Protein AF-A0A921GC42-F1 (afdb_monomer_lite)

Secondary structure (DSSP, 8-state):
---GGGTS-HHHHHHHHHHHHHHHHHHTTTT-S--EEEEE-STTT--HHHHHHHHHHHHHHHHH-SS-SEEEEE-S-HHHHHHHHHHHHTTT-------GGGG-

Organism: NCBI:txid29348

Foldseek 3Di:
DPDVPVVDDLQRVLLVVLVVVVVVLVVCLVPDPDQEEEEAAPVPRHDPVSLLVSLLVVLVCCLVCSRHVYYHYHYPDPVSVVSSVVSCVVSVNDDDDDDPVNVD

Sequence (104 aa):
GKNIVNVLSNGQISVFMLAHFFAGINARNDREKMKVYFIDDLTACMDDVNMLAFMDLLKYQMSSKATMEQLFFITCDDRISKLLKYKLSGRGIEFRELLEADFA

InterPro domains:
  IPR027417 P-loop containing nucleoside triphosphate hydrolase [G3DSA:3.40.50.300] (1-89)
  IPR027417 P-loop containing nucleoside triphosphate hydrolase [SSF52540] (5-80)

pLDDT: mean 82.76, std 9.15, range [53.38, 94.5]

Radius of gyration: 15.18 Å; chains: 1; bounding box: 38×34×39 Å

Structure (mmCIF, N/CA/C/O backbone):
data_AF-A0A921GC42-F1
#
_entry.id   AF-A0A921GC42-F1
#
loop_
_atom_site.group_PDB
_atom_site.id
_atom_site.type_symbol
_atom_site.label_atom_id
_atom_site.label_alt_id
_atom_site.label_comp_id
_atom_site.label_asym_id
_atom_site.label_entity_id
_atom_site.label_seq_id
_atom_site.pdbx_PDB_ins_code
_atom_site.Cartn_x
_atom_site.Cartn_y
_atom_site.Cartn_z
_atom_site.occupancy
_atom_site.B_iso_or_equiv
_atom_site.auth_seq_id
_atom_site.auth_comp_id
_atom_site.auth_asym_id
_atom_site.auth_atom_id
_atom_site.pdbx_PDB_model_num
ATOM 1 N N . GLY A 1 1 ? 10.309 19.149 -25.904 1.00 53.38 1 GLY A N 1
ATOM 2 C CA . GLY A 1 1 ? 11.006 18.573 -24.734 1.00 53.38 1 GLY A CA 1
ATOM 3 C C . GLY A 1 1 ? 11.061 17.069 -24.897 1.00 53.38 1 GLY A C 1
ATOM 4 O O . GLY A 1 1 ? 10.104 16.519 -25.426 1.00 53.38 1 GLY A O 1
ATOM 5 N N . LYS A 1 2 ? 12.168 16.408 -24.537 1.00 54.28 2 LYS A N 1
ATOM 6 C CA . LYS A 1 2 ? 12.259 14.938 -24.615 1.00 54.28 2 LYS A CA 1
ATOM 7 C C . LYS A 1 2 ? 11.196 14.322 -23.699 1.00 54.28 2 LYS A C 1
ATOM 9 O O . LYS A 1 2 ? 11.064 14.752 -22.558 1.00 54.28 2 LYS A O 1
ATOM 14 N N . ASN A 1 3 ? 10.423 13.370 -24.219 1.00 67.69 3 ASN A N 1
ATOM 15 C CA . ASN A 1 3 ? 9.390 12.680 -23.455 1.00 67.69 3 ASN A CA 1
ATOM 16 C C . ASN A 1 3 ? 10.060 11.901 -22.310 1.00 67.69 3 ASN A C 1
ATOM 18 O O . ASN A 1 3 ? 10.994 11.146 -22.571 1.00 67.69 3 ASN A O 1
ATOM 22 N N . ILE A 1 4 ? 9.626 12.109 -21.062 1.00 64.44 4 ILE A N 1
ATOM 23 C CA . ILE A 1 4 ? 10.246 11.503 -19.869 1.00 64.44 4 ILE A CA 1
ATOM 24 C C . ILE A 1 4 ? 10.210 9.968 -19.932 1.00 64.44 4 ILE A C 1
ATOM 26 O O . ILE A 1 4 ? 11.126 9.301 -19.455 1.00 64.44 4 ILE A O 1
ATOM 30 N N . VAL A 1 5 ? 9.202 9.431 -20.627 1.00 60.84 5 VAL A N 1
ATOM 31 C CA . VAL A 1 5 ? 9.005 8.001 -20.889 1.00 60.84 5 VAL A CA 1
ATOM 32 C C . VAL A 1 5 ? 10.108 7.433 -21.796 1.00 60.84 5 VAL A C 1
ATOM 34 O O . VAL A 1 5 ? 10.414 6.252 -21.728 1.00 60.84 5 VAL A O 1
ATOM 37 N N . ASN A 1 6 ? 10.770 8.279 -22.594 1.00 61.94 6 ASN A N 1
ATOM 38 C CA . ASN A 1 6 ? 11.884 7.887 -23.466 1.00 61.94 6 ASN A CA 1
ATOM 39 C C . ASN A 1 6 ? 13.264 8.085 -22.811 1.00 61.94 6 ASN A C 1
ATOM 41 O O . ASN A 1 6 ? 14.283 7.888 -23.472 1.00 61.94 6 ASN A O 1
ATOM 45 N N . VAL A 1 7 ? 13.315 8.547 -21.557 1.00 75.06 7 VAL A N 1
ATOM 46 C CA . VAL A 1 7 ? 14.566 8.840 -20.833 1.00 75.06 7 VAL A CA 1
ATOM 47 C C . VAL A 1 7 ? 14.749 7.919 -19.626 1.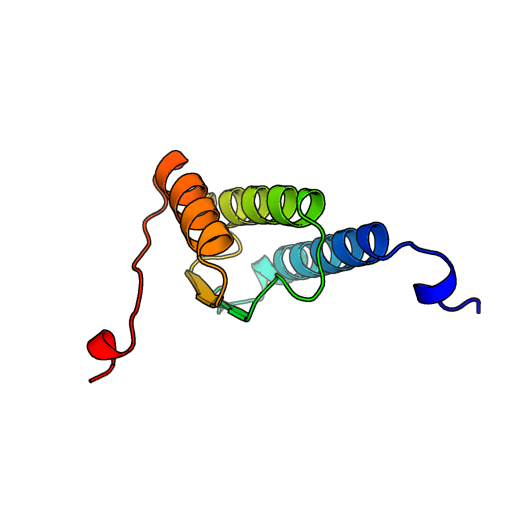00 75.06 7 VAL A C 1
ATOM 49 O O . VAL A 1 7 ? 15.884 7.600 -19.282 1.00 75.06 7 VAL A O 1
ATOM 52 N N . LEU A 1 8 ? 13.655 7.489 -18.994 1.00 76.31 8 LEU A N 1
ATOM 53 C CA . LEU A 1 8 ? 13.665 6.655 -17.793 1.00 76.31 8 LEU A CA 1
ATOM 54 C C . LEU A 1 8 ? 13.242 5.216 -18.107 1.00 76.31 8 LEU A C 1
ATOM 56 O O . LEU A 1 8 ? 12.356 4.991 -18.928 1.00 76.31 8 LEU A O 1
ATOM 60 N N . SER A 1 9 ? 13.846 4.240 -17.426 1.00 77.75 9 SER A N 1
ATOM 61 C CA . SER A 1 9 ? 13.400 2.843 -17.490 1.00 77.75 9 SER A CA 1
ATOM 62 C C . SER A 1 9 ? 12.062 2.647 -16.768 1.00 77.75 9 SER A C 1
ATOM 64 O O . SER A 1 9 ? 11.691 3.444 -15.905 1.00 77.75 9 SER A O 1
ATOM 66 N N . ASN A 1 10 ? 11.366 1.542 -17.050 1.00 71.50 10 ASN A N 1
ATOM 67 C CA . ASN A 1 10 ? 10.100 1.207 -16.384 1.00 71.50 10 ASN A CA 1
ATOM 68 C C . ASN A 1 10 ? 10.221 1.212 -14.849 1.00 71.50 10 ASN A C 1
ATOM 70 O O . ASN A 1 10 ? 9.364 1.769 -14.167 1.00 71.50 10 ASN A O 1
ATOM 74 N N . GLY A 1 11 ? 11.322 0.681 -14.306 1.00 69.06 11 GLY A N 1
ATOM 75 C CA . GLY A 1 11 ? 11.579 0.718 -12.865 1.00 69.06 11 GLY A CA 1
ATOM 76 C C . GLY A 1 11 ? 11.760 2.144 -12.327 1.00 69.06 11 GLY A C 1
ATOM 77 O O . GLY A 1 11 ? 11.199 2.494 -11.293 1.00 69.06 11 GLY A O 1
ATOM 78 N N . GLN A 1 12 ? 12.470 3.011 -13.057 1.00 76.69 12 GLN A N 1
ATOM 79 C CA . GLN A 1 12 ? 12.655 4.415 -12.667 1.00 76.69 12 GLN A CA 1
ATOM 80 C C . GLN A 1 12 ? 11.348 5.217 -12.730 1.00 76.69 12 GLN A C 1
ATOM 82 O O . GLN A 1 12 ? 11.093 6.041 -11.852 1.00 76.69 12 GLN A O 1
ATOM 87 N N . ILE A 1 13 ? 10.512 4.963 -13.739 1.00 77.56 13 ILE A N 1
ATOM 88 C CA . ILE A 1 13 ? 9.186 5.579 -13.864 1.00 77.56 13 ILE A CA 1
ATOM 89 C C . ILE A 1 13 ? 8.292 5.131 -12.708 1.00 77.56 13 ILE A C 1
ATOM 91 O O . ILE A 1 13 ? 7.657 5.975 -12.082 1.00 77.56 13 ILE A O 1
ATOM 95 N N . SER A 1 14 ? 8.289 3.838 -12.376 1.00 70.62 14 SER A N 1
ATOM 96 C CA . SER A 1 14 ? 7.508 3.304 -11.258 1.00 70.62 14 SER A CA 1
ATOM 97 C C . SER A 1 14 ? 7.892 3.960 -9.926 1.00 70.62 14 SER A C 1
ATOM 99 O O . SER A 1 14 ? 7.037 4.541 -9.252 1.00 70.62 14 SER A O 1
ATOM 101 N N . VAL A 1 15 ? 9.188 3.995 -9.590 1.00 74.25 15 VAL A N 1
ATOM 102 C CA . VAL A 1 15 ? 9.679 4.667 -8.371 1.00 74.25 15 VAL A CA 1
ATOM 103 C C . VAL A 1 15 ? 9.306 6.149 -8.361 1.00 74.25 15 VAL A C 1
ATOM 105 O O . VAL A 1 15 ? 8.888 6.672 -7.327 1.00 74.25 15 VAL A O 1
ATOM 108 N N . PHE A 1 16 ? 9.417 6.831 -9.503 1.00 81.62 16 PH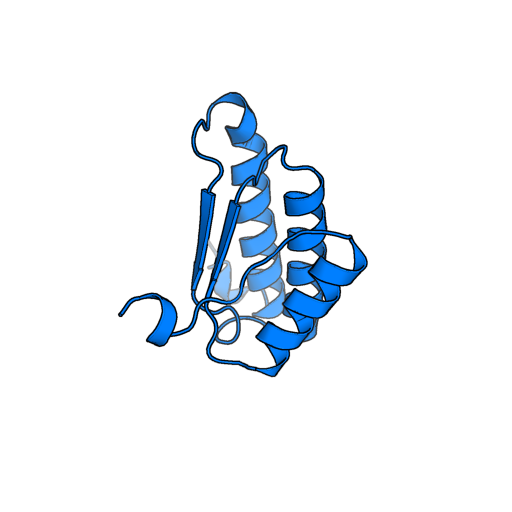E A N 1
ATOM 109 C CA . PHE A 1 16 ? 9.039 8.236 -9.617 1.00 81.62 16 PHE A CA 1
ATOM 110 C C . PHE A 1 16 ? 7.539 8.460 -9.381 1.00 81.62 16 PHE A C 1
ATOM 112 O O . PHE A 1 16 ? 7.177 9.358 -8.620 1.00 81.62 16 PHE A O 1
ATOM 119 N N . MET A 1 17 ? 6.667 7.640 -9.976 1.00 79.50 17 MET A N 1
ATOM 120 C CA . MET A 1 17 ? 5.218 7.734 -9.763 1.00 79.50 17 MET A CA 1
ATOM 121 C C . MET A 1 17 ? 4.854 7.515 -8.295 1.00 79.50 17 MET A C 1
ATOM 123 O O . MET A 1 17 ? 4.065 8.279 -7.741 1.00 79.50 17 MET A O 1
ATOM 127 N N . LEU A 1 18 ? 5.468 6.522 -7.648 1.00 77.44 18 LEU A N 1
ATOM 128 C CA . LEU A 1 18 ? 5.262 6.251 -6.229 1.00 77.44 18 LEU A CA 1
ATOM 129 C C . LEU A 1 18 ? 5.723 7.420 -5.359 1.00 77.44 18 LEU A C 1
ATOM 131 O O . LEU A 1 18 ? 4.969 7.897 -4.511 1.00 77.44 18 LEU A O 1
ATOM 135 N N . ALA A 1 19 ? 6.932 7.929 -5.595 1.00 81.62 19 ALA A N 1
ATOM 136 C CA . ALA A 1 19 ? 7.456 9.082 -4.873 1.00 81.62 19 ALA A CA 1
ATOM 137 C C . ALA A 1 19 ? 6.547 10.306 -5.041 1.00 81.62 19 ALA A C 1
ATOM 139 O O . ALA A 1 19 ? 6.241 10.983 -4.060 1.00 81.62 19 ALA A O 1
ATOM 140 N N . HIS A 1 20 ? 6.066 10.561 -6.259 1.00 83.88 20 HIS A N 1
ATOM 141 C CA . HIS A 1 20 ? 5.144 11.656 -6.538 1.00 83.88 20 HIS A CA 1
ATOM 142 C C . HIS A 1 20 ? 3.801 11.479 -5.815 1.00 83.88 20 HIS A C 1
ATOM 144 O O . HIS A 1 20 ? 3.309 12.423 -5.194 1.00 83.88 20 HIS A O 1
ATOM 150 N N . PHE A 1 21 ? 3.240 10.269 -5.837 1.00 82.06 21 PHE A N 1
ATOM 151 C CA . PHE A 1 21 ? 2.004 9.932 -5.135 1.00 82.06 21 PHE A CA 1
ATOM 152 C C . PHE A 1 21 ? 2.124 10.191 -3.627 1.00 82.06 21 PHE A C 1
ATOM 154 O O . PHE A 1 21 ? 1.339 10.958 -3.065 1.00 82.06 21 PHE A O 1
ATOM 161 N N . PHE A 1 22 ? 3.156 9.647 -2.975 1.00 80.19 22 PHE A N 1
ATOM 162 C CA . PHE A 1 22 ? 3.362 9.835 -1.535 1.00 80.19 22 PHE A CA 1
ATOM 163 C C . PHE A 1 22 ? 3.755 11.263 -1.158 1.00 80.19 22 PHE A C 1
ATOM 165 O O . PHE A 1 22 ? 3.341 11.750 -0.104 1.00 80.19 22 PHE A O 1
ATOM 172 N N . ALA A 1 23 ? 4.525 11.960 -1.993 1.00 84.69 23 ALA A N 1
ATOM 173 C CA . ALA A 1 23 ? 4.815 13.374 -1.781 1.00 84.69 23 ALA A CA 1
ATOM 174 C C . ALA A 1 23 ? 3.526 14.205 -1.833 1.00 84.69 23 ALA A C 1
ATOM 176 O O . ALA A 1 23 ? 3.314 15.055 -0.973 1.00 84.69 23 ALA A O 1
ATOM 177 N N . GLY A 1 24 ? 2.635 13.915 -2.785 1.00 84.06 24 GLY A N 1
ATOM 178 C CA . GLY A 1 24 ? 1.331 14.566 -2.898 1.00 84.06 24 GLY A CA 1
ATOM 179 C C . GLY A 1 24 ? 0.430 14.317 -1.688 1.00 84.06 24 GLY A C 1
ATOM 180 O O . GLY A 1 24 ? -0.213 15.250 -1.213 1.00 84.06 24 GLY A O 1
ATOM 181 N N . ILE A 1 25 ? 0.421 13.089 -1.162 1.00 83.38 25 ILE A N 1
ATOM 182 C CA . ILE A 1 25 ? -0.289 12.737 0.077 1.00 83.38 25 ILE A CA 1
ATOM 183 C C . ILE A 1 25 ? 0.243 13.555 1.258 1.00 83.38 25 ILE A C 1
ATOM 185 O O . ILE A 1 25 ? -0.524 14.213 1.958 1.00 83.38 25 ILE A O 1
ATOM 189 N N . ASN A 1 26 ? 1.563 13.559 1.456 1.00 82.69 26 ASN A N 1
ATOM 190 C CA . ASN A 1 26 ? 2.188 14.279 2.564 1.00 82.69 26 ASN A CA 1
ATOM 191 C C . ASN A 1 26 ? 1.975 15.795 2.465 1.00 82.69 26 ASN A C 1
ATOM 193 O O . ASN A 1 26 ? 1.645 16.435 3.459 1.00 82.69 26 ASN A O 1
ATOM 197 N N . ALA A 1 27 ? 2.123 16.368 1.269 1.00 86.00 27 ALA A N 1
ATOM 198 C CA . ALA A 1 27 ? 1.997 17.806 1.041 1.00 86.00 27 ALA A CA 1
ATOM 199 C C . ALA A 1 27 ? 0.576 18.343 1.265 1.00 86.00 27 ALA A C 1
ATOM 201 O O . ALA A 1 27 ? 0.413 19.540 1.479 1.00 86.00 27 ALA A O 1
ATOM 202 N N . ARG A 1 28 ? -0.445 17.481 1.184 1.00 82.31 28 ARG A N 1
ATOM 203 C CA . ARG A 1 28 ? -1.852 17.843 1.412 1.00 82.31 28 ARG A CA 1
ATOM 204 C C . ARG A 1 28 ? -2.377 17.381 2.769 1.00 82.31 28 ARG A C 1
ATOM 206 O O . ARG A 1 28 ? -3.559 17.558 3.044 1.00 82.31 28 ARG A O 1
ATOM 213 N N . ASN A 1 29 ? -1.531 16.791 3.611 1.00 84.19 29 ASN A N 1
ATOM 214 C CA . ASN A 1 29 ? -1.959 16.131 4.842 1.00 84.19 29 ASN A CA 1
ATOM 215 C C . ASN A 1 29 ? -2.668 17.061 5.847 1.00 84.19 29 ASN A C 1
ATOM 217 O O . ASN A 1 29 ? -3.499 16.615 6.635 1.00 84.19 29 ASN A O 1
ATOM 221 N N . ASP A 1 30 ? -2.331 18.350 5.825 1.00 83.62 30 ASP A N 1
ATOM 222 C CA . ASP A 1 30 ? -2.933 19.411 6.637 1.00 83.62 30 ASP A CA 1
ATOM 223 C C . ASP A 1 30 ? -4.338 19.819 6.158 1.00 83.62 30 ASP A C 1
ATOM 225 O O . ASP A 1 30 ? -5.124 20.366 6.932 1.00 83.62 30 ASP A O 1
ATOM 229 N N . ARG A 1 31 ? -4.662 19.560 4.886 1.00 85.19 31 ARG A N 1
ATOM 230 C CA . ARG A 1 31 ? -5.911 19.984 4.230 1.00 85.19 31 ARG A CA 1
ATOM 231 C C . ARG A 1 31 ? -6.853 18.824 3.936 1.00 85.19 31 ARG A C 1
ATOM 233 O O . ARG A 1 31 ? -8.062 19.036 3.857 1.00 85.19 31 ARG A O 1
ATOM 240 N N . GLU A 1 32 ? -6.310 17.625 3.762 1.00 82.38 32 GLU A N 1
ATOM 241 C CA . GLU A 1 32 ? -7.070 16.440 3.392 1.00 82.38 32 GLU A CA 1
ATOM 242 C C . GLU A 1 32 ? -7.738 15.816 4.619 1.00 82.38 32 GLU A C 1
ATOM 244 O O . GLU A 1 32 ? -7.080 15.328 5.541 1.00 82.38 32 GLU A O 1
ATOM 249 N N . LYS A 1 33 ? -9.073 15.846 4.627 1.00 79.38 33 LYS A N 1
ATOM 250 C CA . LYS A 1 33 ? -9.886 15.315 5.731 1.00 79.38 33 LYS A CA 1
ATOM 251 C C . LYS A 1 33 ? -10.146 13.818 5.590 1.00 79.38 33 LYS A C 1
ATOM 253 O O . LYS A 1 33 ? -10.421 13.168 6.591 1.00 79.38 33 LYS A O 1
ATOM 258 N N . MET A 1 34 ? -10.083 13.287 4.368 1.00 82.56 34 MET A N 1
ATOM 259 C CA . MET A 1 34 ? -10.332 11.878 4.073 1.00 82.56 34 MET A CA 1
ATOM 260 C C . MET A 1 34 ? -9.018 11.182 3.721 1.00 82.56 34 MET A C 1
ATOM 262 O O . MET A 1 34 ? -8.504 11.322 2.615 1.00 82.56 34 MET A O 1
ATOM 266 N N . LYS A 1 35 ? -8.476 10.404 4.660 1.00 88.75 35 LYS A N 1
ATOM 267 C CA . LYS A 1 35 ? -7.184 9.705 4.516 1.00 88.75 35 LYS A CA 1
ATOM 268 C C . LYS A 1 35 ? -7.369 8.221 4.202 1.00 88.75 35 LYS A C 1
ATOM 270 O O . LYS A 1 35 ? -6.633 7.370 4.708 1.00 88.75 35 LYS A O 1
ATOM 275 N N . VAL A 1 36 ? -8.378 7.931 3.384 1.00 89.94 36 VAL A N 1
ATOM 276 C CA . VAL A 1 36 ? -8.742 6.591 2.919 1.00 89.94 36 VAL A CA 1
ATOM 277 C C . VAL A 1 36 ? -8.262 6.430 1.485 1.00 89.94 36 VAL A C 1
ATOM 279 O O . VAL A 1 36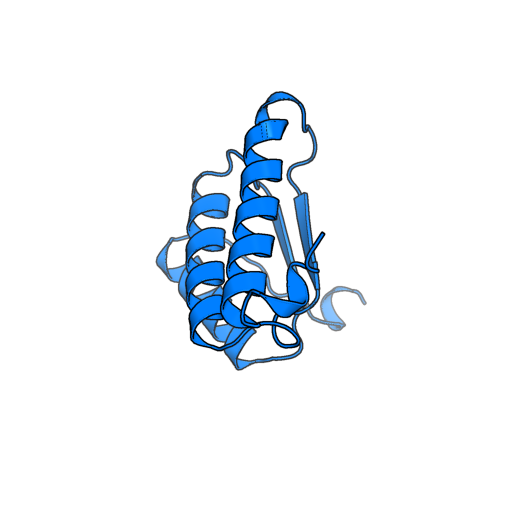 ? -8.571 7.259 0.629 1.00 89.94 36 VAL A O 1
ATOM 282 N N . TYR A 1 37 ? -7.513 5.365 1.223 1.00 89.75 37 TYR A N 1
ATOM 283 C CA . TYR A 1 37 ? -6.890 5.126 -0.075 1.00 89.75 37 TYR A CA 1
ATOM 284 C C . TYR A 1 37 ? -7.303 3.777 -0.636 1.00 89.75 37 TYR A C 1
ATOM 286 O O . TYR A 1 37 ? -7.488 2.813 0.104 1.00 89.75 37 TYR A O 1
ATOM 294 N N . PHE A 1 38 ? -7.403 3.725 -1.959 1.00 90.00 38 PHE A N 1
ATOM 295 C CA . PHE A 1 38 ? -7.737 2.530 -2.718 1.00 90.00 38 PHE A CA 1
ATOM 296 C C . PHE A 1 38 ? -6.607 2.262 -3.701 1.00 90.00 38 PHE A C 1
ATOM 298 O O . PHE A 1 38 ? -6.167 3.171 -4.408 1.00 90.00 38 PHE A O 1
ATOM 305 N N . ILE A 1 39 ? -6.130 1.025 -3.719 1.00 87.50 39 ILE A N 1
ATOM 306 C CA . ILE A 1 39 ? -5.136 0.548 -4.669 1.00 87.50 39 ILE A CA 1
ATOM 307 C C . ILE A 1 39 ? -5.721 -0.671 -5.360 1.00 87.50 39 ILE A C 1
ATOM 309 O O . ILE A 1 39 ? -6.028 -1.664 -4.701 1.00 87.50 39 ILE A O 1
ATOM 313 N N . ASP A 1 40 ? -5.854 -0.567 -6.676 1.00 86.56 40 ASP A N 1
ATOM 314 C CA . ASP A 1 40 ? -6.268 -1.655 -7.546 1.00 86.56 40 ASP A CA 1
ATOM 315 C C . ASP A 1 40 ? -5.051 -2.134 -8.331 1.00 86.56 40 ASP A C 1
ATOM 317 O O . ASP A 1 40 ? -4.536 -1.402 -9.169 1.00 86.56 40 ASP A O 1
ATOM 321 N N . ASP A 1 41 ? -4.571 -3.312 -7.944 1.00 78.56 41 ASP A N 1
ATOM 322 C CA . ASP A 1 41 ? -3.498 -4.112 -8.522 1.00 78.56 41 ASP A CA 1
ATOM 323 C C . ASP A 1 41 ? -2.197 -3.393 -8.939 1.00 78.56 41 ASP A C 1
ATOM 325 O O . ASP A 1 41 ? -2.124 -2.540 -9.820 1.00 78.56 41 ASP A O 1
ATOM 329 N N . LEU A 1 42 ? -1.087 -3.816 -8.336 1.00 69.69 42 LEU A N 1
ATOM 330 C CA . LEU A 1 42 ? 0.237 -3.240 -8.589 1.00 69.69 42 LEU A CA 1
ATOM 331 C C . LEU A 1 42 ? 1.106 -4.097 -9.511 1.00 69.69 42 LEU A C 1
ATOM 333 O O . LEU A 1 42 ? 2.170 -3.638 -9.938 1.00 69.69 42 LEU A O 1
ATOM 337 N N . THR A 1 43 ? 0.657 -5.318 -9.824 1.00 63.47 43 THR A N 1
ATOM 338 C CA . THR A 1 43 ? 1.409 -6.317 -10.602 1.00 63.47 43 THR A CA 1
ATOM 339 C C . THR A 1 43 ? 1.713 -5.854 -12.024 1.00 63.47 43 THR A C 1
ATOM 341 O O . THR A 1 43 ? 2.775 -6.159 -12.559 1.00 63.47 43 THR A O 1
ATOM 344 N N . ALA A 1 44 ? 0.802 -5.095 -12.640 1.00 59.75 44 ALA A N 1
ATOM 345 C CA . ALA A 1 44 ? 0.859 -4.808 -14.070 1.00 59.75 44 ALA A CA 1
ATOM 346 C C . ALA A 1 44 ? 2.007 -3.860 -14.461 1.00 59.75 44 ALA A C 1
ATOM 348 O O . ALA A 1 44 ? 2.414 -3.829 -15.623 1.00 59.75 44 ALA A O 1
ATOM 349 N N . CYS A 1 45 ? 2.529 -3.083 -13.504 1.00 60.22 45 CYS A N 1
ATOM 350 C CA . CYS A 1 45 ? 3.385 -1.931 -13.797 1.00 60.22 45 CYS A CA 1
ATOM 351 C C . CYS A 1 45 ? 4.692 -1.879 -12.989 1.00 60.22 45 CYS A C 1
ATOM 353 O O . CYS A 1 45 ? 5.479 -0.950 -13.188 1.00 60.22 45 CYS A O 1
ATOM 355 N N . MET A 1 46 ? 4.947 -2.828 -12.080 1.00 71.56 46 MET A N 1
ATOM 356 C CA . MET A 1 46 ? 6.155 -2.835 -11.242 1.00 71.56 46 MET A CA 1
ATOM 357 C C . MET A 1 46 ? 6.894 -4.169 -11.302 1.00 71.56 46 MET A C 1
ATOM 359 O O . MET A 1 46 ? 6.281 -5.228 -11.275 1.00 71.56 46 MET A O 1
ATOM 363 N N . ASP A 1 47 ? 8.226 -4.112 -11.330 1.00 75.56 47 ASP A N 1
ATOM 364 C CA . ASP A 1 47 ? 9.060 -5.290 -11.079 1.00 75.56 47 ASP A CA 1
ATOM 365 C C . ASP A 1 47 ? 9.056 -5.686 -9.587 1.00 75.56 47 ASP A C 1
ATOM 367 O O . ASP A 1 47 ? 8.634 -4.922 -8.711 1.00 75.56 47 ASP A O 1
ATOM 371 N N . ASP A 1 48 ? 9.559 -6.890 -9.293 1.00 76.50 48 ASP A N 1
ATOM 372 C CA . ASP A 1 48 ? 9.576 -7.463 -7.940 1.00 76.50 48 ASP A CA 1
ATOM 373 C C . ASP A 1 48 ? 10.282 -6.564 -6.908 1.00 76.50 48 ASP A C 1
ATOM 375 O O . ASP A 1 48 ? 9.853 -6.466 -5.754 1.00 76.50 48 ASP A O 1
ATOM 379 N N . VAL A 1 49 ? 11.360 -5.881 -7.312 1.00 78.12 49 VAL A N 1
ATOM 380 C CA . VAL A 1 49 ? 12.168 -5.038 -6.417 1.00 78.12 49 VAL A CA 1
ATOM 381 C C . VAL A 1 49 ? 11.408 -3.768 -6.039 1.00 78.12 49 VAL A C 1
ATOM 383 O O . VAL A 1 49 ? 11.348 -3.407 -4.859 1.00 78.12 49 VAL A O 1
ATOM 386 N N . ASN A 1 50 ? 10.793 -3.103 -7.015 1.00 75.56 50 ASN A N 1
ATOM 387 C CA . ASN A 1 50 ? 10.032 -1.877 -6.788 1.00 75.56 50 ASN A CA 1
ATOM 388 C C . ASN A 1 50 ? 8.744 -2.147 -6.011 1.00 75.56 50 ASN A C 1
ATOM 390 O O . ASN A 1 50 ? 8.385 -1.371 -5.122 1.00 75.56 50 ASN A O 1
ATOM 394 N N . MET A 1 51 ? 8.104 -3.286 -6.265 1.00 80.50 51 MET A N 1
ATOM 395 C CA . MET A 1 51 ? 6.974 -3.755 -5.471 1.00 80.50 51 MET A CA 1
ATOM 396 C C . MET A 1 51 ? 7.356 -3.959 -3.997 1.00 80.50 51 MET A C 1
ATOM 398 O O . MET A 1 51 ? 6.634 -3.507 -3.106 1.00 80.50 51 MET A O 1
ATOM 402 N N . LEU A 1 52 ? 8.497 -4.598 -3.712 1.00 82.31 52 LEU A N 1
ATOM 403 C CA . LEU A 1 52 ? 8.973 -4.782 -2.335 1.00 82.31 52 LEU A CA 1
ATOM 404 C C . LEU A 1 52 ? 9.210 -3.442 -1.630 1.00 82.31 52 LEU A C 1
ATOM 406 O O . LEU A 1 52 ? 8.761 -3.257 -0.495 1.00 82.31 52 LEU A O 1
ATOM 410 N N . ALA A 1 53 ? 9.873 -2.503 -2.310 1.00 80.44 53 ALA A N 1
ATOM 411 C CA . ALA A 1 53 ? 10.125 -1.165 -1.783 1.00 80.44 53 ALA A CA 1
ATOM 412 C C . ALA A 1 53 ? 8.816 -0.409 -1.498 1.00 80.44 53 ALA A C 1
ATOM 414 O O . ALA A 1 53 ? 8.672 0.226 -0.450 1.00 80.44 53 ALA A O 1
ATOM 415 N N . PHE A 1 54 ? 7.837 -0.528 -2.394 1.00 82.25 54 PHE A N 1
ATOM 416 C CA . PHE A 1 54 ? 6.520 0.071 -2.227 1.00 82.25 54 PHE A CA 1
ATOM 417 C C . PHE A 1 54 ? 5.758 -0.492 -1.021 1.00 82.25 54 PHE A C 1
ATOM 419 O O . PHE A 1 54 ? 5.240 0.273 -0.207 1.00 82.25 54 PHE A O 1
ATOM 426 N N . MET A 1 55 ? 5.725 -1.817 -0.866 1.00 86.06 55 MET A N 1
ATOM 427 C CA . MET A 1 55 ? 5.060 -2.475 0.265 1.00 86.06 55 MET A CA 1
ATOM 428 C C . MET A 1 55 ? 5.685 -2.076 1.602 1.00 86.06 55 MET A C 1
ATOM 430 O O . MET A 1 55 ? 4.977 -1.853 2.588 1.00 86.06 55 MET A O 1
ATOM 434 N N . ASP A 1 56 ? 7.013 -1.936 1.641 1.00 85.38 56 ASP A N 1
ATOM 435 C CA . ASP A 1 56 ? 7.680 -1.407 2.825 1.00 85.38 56 ASP A CA 1
ATOM 436 C C . ASP A 1 56 ? 7.276 0.044 3.097 1.00 85.38 56 ASP A C 1
ATOM 438 O O . ASP A 1 56 ? 6.986 0.370 4.249 1.00 85.38 56 ASP A O 1
ATOM 442 N N . LEU A 1 57 ? 7.170 0.894 2.072 1.00 83.50 57 LEU A N 1
ATOM 443 C CA . LEU A 1 57 ? 6.729 2.281 2.224 1.00 83.50 57 LEU A CA 1
ATOM 444 C C . LEU A 1 57 ? 5.282 2.385 2.733 1.00 83.50 57 LEU A C 1
ATOM 446 O O . LEU A 1 57 ? 5.038 3.126 3.689 1.00 83.50 57 LEU A O 1
ATOM 450 N N . LEU A 1 58 ? 4.347 1.602 2.180 1.00 86.25 58 LEU A N 1
ATOM 451 C CA . LEU A 1 58 ? 2.957 1.528 2.656 1.00 86.25 58 LEU A CA 1
ATOM 452 C C . LEU A 1 58 ? 2.887 1.181 4.141 1.00 86.25 58 LEU A C 1
ATOM 454 O O . LEU A 1 58 ? 2.204 1.855 4.912 1.00 86.25 58 LEU A O 1
ATOM 458 N N . LYS A 1 59 ? 3.655 0.174 4.561 1.00 86.44 59 LYS A N 1
ATOM 459 C CA . LYS A 1 59 ? 3.756 -0.233 5.964 1.00 86.44 59 LYS A CA 1
ATOM 460 C C . LYS A 1 59 ? 4.195 0.932 6.868 1.00 86.44 59 LYS A C 1
ATOM 462 O O . LYS A 1 59 ? 3.714 1.034 7.995 1.00 86.44 59 LYS A O 1
ATOM 467 N N . TYR A 1 60 ? 5.104 1.810 6.429 1.00 84.75 60 TYR A N 1
ATOM 468 C CA . TYR A 1 60 ? 5.485 3.002 7.210 1.00 84.75 60 TYR A CA 1
ATOM 469 C C . TYR A 1 60 ? 4.365 4.045 7.267 1.00 84.75 60 TYR A C 1
ATOM 471 O O . TYR A 1 60 ? 4.093 4.565 8.350 1.00 84.75 60 TYR A O 1
ATOM 479 N N . GLN A 1 61 ? 3.700 4.316 6.142 1.00 83.62 61 GLN A N 1
ATOM 480 C CA . GLN A 1 61 ? 2.601 5.286 6.089 1.00 83.62 61 GLN A CA 1
ATOM 481 C C . GLN A 1 61 ? 1.442 4.861 7.002 1.00 83.62 61 GLN A C 1
ATOM 483 O O . GLN A 1 61 ? 1.052 5.625 7.888 1.00 83.62 61 GLN A O 1
ATOM 488 N N . MET A 1 62 ? 1.000 3.606 6.881 1.00 87.12 62 MET A N 1
ATOM 489 C CA . MET A 1 62 ? -0.081 3.017 7.683 1.00 87.12 62 MET A CA 1
ATOM 490 C C . MET A 1 62 ? 0.236 2.963 9.180 1.00 87.12 62 MET A C 1
ATOM 492 O O . MET A 1 62 ? -0.643 3.157 10.013 1.00 87.12 62 MET A O 1
ATOM 496 N N . SER A 1 63 ? 1.499 2.728 9.546 1.00 86.19 63 SER A N 1
ATOM 497 C CA . SER A 1 63 ? 1.916 2.698 10.952 1.00 86.19 63 SER A CA 1
ATOM 498 C C . SER A 1 63 ? 1.832 4.069 11.620 1.00 86.19 63 SER A C 1
ATOM 500 O O . SER A 1 63 ? 1.551 4.135 12.812 1.00 86.19 63 SER A O 1
ATOM 502 N N . SER A 1 64 ? 2.101 5.149 10.881 1.00 83.94 64 SER A N 1
ATOM 503 C CA . SER A 1 64 ? 2.020 6.507 11.429 1.00 83.94 64 SER A CA 1
ATOM 504 C C . SER A 1 64 ? 0.578 6.980 11.621 1.00 83.94 64 SER A C 1
ATOM 506 O O . SER A 1 64 ? 0.338 7.850 12.453 1.00 83.94 64 SER A O 1
ATOM 508 N N . LYS A 1 65 ? -0.354 6.453 10.807 1.00 79.88 65 LYS A N 1
ATOM 509 C CA . LYS A 1 65 ? -1.737 6.934 10.623 1.00 79.88 65 LYS A CA 1
ATOM 510 C C . LYS A 1 65 ? -1.862 8.442 10.362 1.00 79.88 65 LYS A C 1
ATOM 512 O O . LYS A 1 65 ? -2.961 8.978 10.355 1.00 79.88 65 LYS A O 1
ATOM 517 N N . ALA A 1 66 ? -0.752 9.141 10.124 1.00 82.69 66 ALA A N 1
ATOM 518 C CA . ALA A 1 66 ? -0.747 10.589 9.995 1.00 82.69 66 ALA A CA 1
ATOM 519 C C . ALA A 1 66 ? -1.355 11.029 8.665 1.00 82.69 66 ALA A C 1
ATOM 521 O O . ALA A 1 66 ? -1.997 12.071 8.615 1.00 82.69 66 ALA A O 1
ATOM 522 N N . THR A 1 67 ? -1.126 10.248 7.610 1.00 84.00 67 THR A N 1
ATOM 523 C CA . THR A 1 67 ? -1.396 10.578 6.200 1.00 84.00 67 THR A CA 1
ATOM 524 C C . THR A 1 67 ? -2.298 9.560 5.512 1.00 84.00 67 THR A C 1
ATOM 526 O O . THR A 1 67 ? -2.965 9.888 4.532 1.00 84.00 67 THR A O 1
ATOM 529 N N . MET A 1 68 ? -2.313 8.332 6.030 1.00 88.88 68 MET A N 1
ATOM 530 C CA . MET A 1 68 ? -3.061 7.193 5.520 1.00 88.88 68 MET A CA 1
ATOM 531 C C . MET A 1 68 ? -3.650 6.446 6.717 1.00 88.88 68 MET A C 1
ATOM 533 O O . MET A 1 68 ? -2.933 5.761 7.445 1.00 88.88 68 MET A O 1
ATOM 537 N N . GLU A 1 69 ? -4.943 6.647 6.953 1.00 90.69 69 GLU A N 1
ATOM 538 C CA . GLU A 1 69 ? -5.670 6.063 8.086 1.00 90.69 69 GLU A CA 1
ATOM 539 C C . GLU A 1 69 ? -6.273 4.706 7.722 1.00 90.69 69 GLU A C 1
ATOM 541 O O . GLU A 1 69 ? -6.290 3.793 8.548 1.00 90.69 69 GLU A O 1
ATOM 546 N N . GLN A 1 70 ? -6.718 4.559 6.472 1.00 91.06 70 GLN A N 1
ATOM 547 C CA . GLN A 1 70 ? -7.286 3.325 5.949 1.00 91.06 70 GLN A CA 1
ATOM 548 C C . GLN A 1 70 ? -6.797 3.079 4.524 1.00 91.06 70 GLN A C 1
A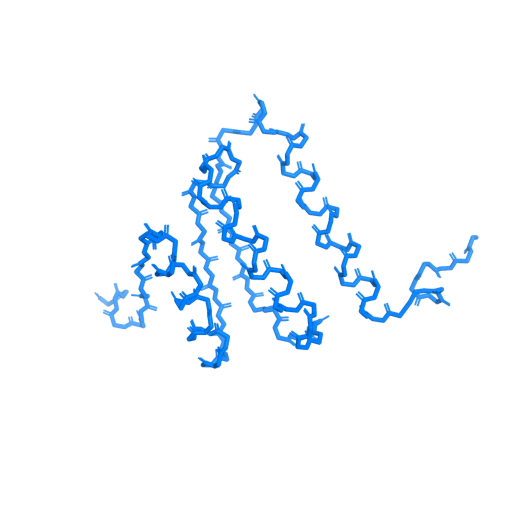TOM 550 O O . GLN A 1 70 ? -6.718 3.996 3.703 1.00 91.06 70 GLN A O 1
ATOM 555 N N . LEU A 1 71 ? -6.493 1.819 4.233 1.00 92.25 71 LEU A N 1
ATOM 556 C CA . LEU A 1 71 ? -6.065 1.369 2.919 1.00 92.25 71 LEU A CA 1
ATOM 557 C C . LEU A 1 71 ? -6.903 0.164 2.502 1.00 92.25 71 LEU A C 1
ATOM 559 O O . LEU A 1 71 ? -6.908 -0.857 3.187 1.00 92.25 71 LEU A O 1
ATOM 563 N N . PHE A 1 72 ? -7.565 0.288 1.361 1.00 93.19 72 PHE A N 1
ATOM 564 C CA . PHE A 1 72 ? -8.148 -0.822 0.626 1.00 93.19 72 PHE A CA 1
ATOM 565 C C . PHE A 1 72 ? -7.168 -1.233 -0.465 1.00 93.19 72 PHE A C 1
ATOM 567 O O . PHE A 1 72 ? -6.770 -0.415 -1.296 1.00 93.19 72 PHE A O 1
ATOM 574 N N . PHE A 1 73 ? -6.759 -2.495 -0.435 1.00 91.75 73 PHE A N 1
ATOM 575 C CA . PHE A 1 73 ? -5.799 -3.049 -1.376 1.00 91.75 73 PHE A CA 1
ATOM 576 C C . PHE A 1 73 ? -6.421 -4.250 -2.075 1.00 91.75 73 PHE A C 1
ATOM 578 O O . PHE A 1 73 ? -6.834 -5.202 -1.412 1.00 91.75 73 PHE A O 1
ATOM 585 N N . ILE A 1 74 ? -6.474 -4.196 -3.400 1.00 91.44 74 ILE A N 1
ATOM 586 C CA . ILE A 1 74 ? -7.057 -5.226 -4.252 1.00 91.44 74 ILE A CA 1
ATOM 587 C C . ILE A 1 74 ? -5.941 -5.777 -5.134 1.00 91.44 74 ILE A C 1
ATOM 589 O O . ILE A 1 74 ? -5.156 -5.026 -5.708 1.00 91.44 74 ILE A O 1
ATOM 593 N N . THR A 1 75 ? -5.837 -7.099 -5.215 1.00 87.38 75 THR A N 1
ATOM 594 C CA . THR A 1 75 ? -4.929 -7.779 -6.141 1.00 87.38 75 THR A CA 1
ATOM 595 C C . THR A 1 75 ? -5.457 -9.173 -6.439 1.00 87.38 75 THR A C 1
ATOM 597 O O . THR A 1 75 ? -6.094 -9.794 -5.587 1.00 87.38 75 THR A O 1
ATOM 600 N N . CYS A 1 76 ? -5.174 -9.666 -7.640 1.00 87.81 76 CYS A N 1
ATOM 601 C CA . CYS A 1 76 ? -5.392 -11.057 -8.020 1.00 87.81 76 CYS A CA 1
ATOM 602 C C . CYS A 1 76 ? -4.140 -11.932 -7.809 1.00 87.81 76 CYS A C 1
ATOM 604 O O . CYS A 1 76 ? -4.186 -13.133 -8.071 1.00 87.81 76 CYS A O 1
ATOM 606 N N . ASP A 1 77 ? -3.028 -11.356 -7.332 1.00 87.31 77 ASP A N 1
ATOM 607 C CA . ASP A 1 77 ? -1.782 -12.078 -7.073 1.00 87.31 77 ASP A CA 1
ATOM 608 C C . ASP A 1 77 ? -1.667 -12.497 -5.596 1.00 87.31 77 ASP A C 1
ATOM 610 O O . ASP A 1 77 ? -1.404 -11.699 -4.687 1.00 87.31 77 ASP A O 1
ATOM 614 N N . ASP A 1 78 ? -1.800 -13.804 -5.360 1.00 88.81 78 ASP A N 1
ATOM 615 C CA . ASP A 1 78 ? -1.673 -14.429 -4.041 1.00 88.81 78 ASP A CA 1
ATOM 616 C C . ASP A 1 78 ? -0.320 -14.181 -3.365 1.00 88.81 78 ASP A C 1
ATOM 618 O O . ASP A 1 78 ? -0.241 -14.118 -2.132 1.00 88.81 78 ASP A O 1
ATOM 622 N N . ARG A 1 79 ? 0.768 -14.074 -4.136 1.00 88.25 79 ARG A N 1
ATOM 623 C CA . ARG A 1 79 ? 2.105 -13.801 -3.591 1.00 88.25 79 ARG A CA 1
ATOM 624 C C . ARG A 1 79 ? 2.139 -12.399 -3.003 1.00 88.25 79 ARG A C 1
ATOM 626 O O . ARG A 1 79 ? 2.658 -12.225 -1.900 1.00 88.25 79 ARG A O 1
ATOM 633 N N . ILE A 1 80 ? 1.564 -11.424 -3.708 1.00 87.81 80 ILE A N 1
ATOM 634 C CA . ILE A 1 80 ? 1.458 -10.038 -3.241 1.00 87.81 80 ILE A CA 1
ATOM 635 C C . ILE A 1 80 ? 0.563 -9.954 -2.016 1.00 87.81 80 ILE A C 1
ATOM 637 O O . ILE A 1 80 ? 0.965 -9.358 -1.015 1.00 87.81 80 ILE A O 1
ATOM 641 N N . SER A 1 81 ? -0.610 -10.588 -2.063 1.00 90.75 81 SER A N 1
ATOM 642 C CA . SER A 1 81 ? -1.533 -10.643 -0.927 1.00 90.75 81 SER A 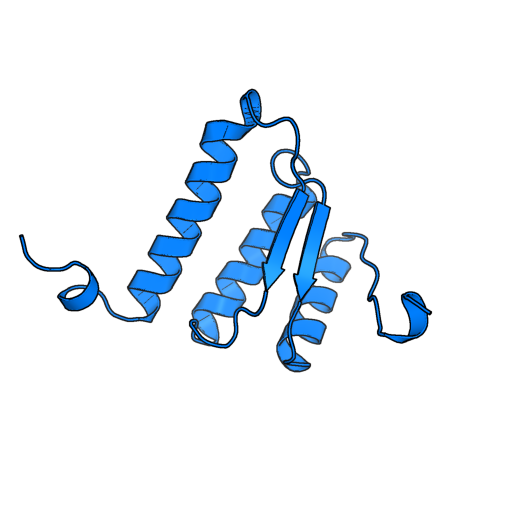CA 1
ATOM 643 C C . SER A 1 81 ? -0.830 -11.179 0.327 1.00 90.75 81 SER A C 1
ATOM 645 O O . SER A 1 81 ? -0.815 -10.525 1.374 1.00 90.75 81 SER A O 1
ATOM 647 N N . LYS A 1 82 ? -0.136 -12.320 0.215 1.00 91.88 82 LYS A N 1
ATOM 648 C CA . LYS A 1 82 ? 0.635 -12.915 1.322 1.00 91.88 82 LYS A CA 1
ATOM 649 C C . LYS A 1 82 ? 1.767 -12.008 1.802 1.00 91.88 82 LYS A C 1
ATOM 651 O O . LYS A 1 82 ? 1.961 -11.869 3.010 1.00 91.88 82 LYS A O 1
ATOM 656 N N . LEU A 1 83 ? 2.499 -11.379 0.883 1.00 90.25 83 LEU A N 1
ATOM 657 C CA . LEU A 1 83 ? 3.594 -10.466 1.207 1.00 90.25 83 LEU A CA 1
ATOM 658 C C . LEU A 1 83 ? 3.101 -9.236 1.978 1.00 90.25 83 LEU A C 1
ATOM 660 O O . LEU A 1 83 ? 3.700 -8.874 2.992 1.00 90.25 83 LEU A O 1
ATOM 664 N N . LEU A 1 84 ? 2.009 -8.615 1.531 1.00 90.62 84 LEU A N 1
ATOM 665 C CA . LEU A 1 84 ? 1.416 -7.462 2.201 1.00 90.62 84 LEU A CA 1
ATOM 666 C C . LEU A 1 84 ? 0.954 -7.841 3.611 1.00 90.62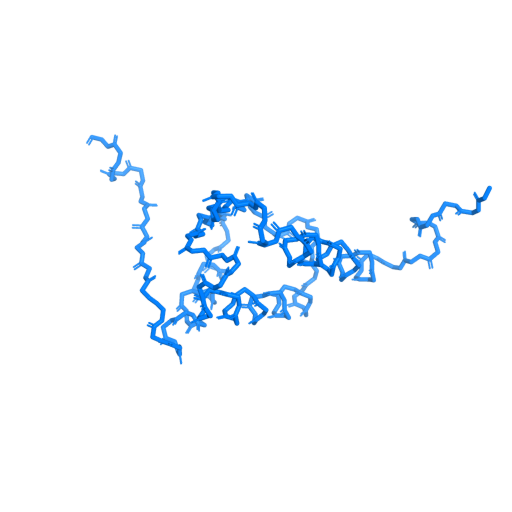 84 LEU A C 1
ATOM 668 O O . LEU A 1 84 ? 1.367 -7.195 4.574 1.00 90.62 84 LEU A O 1
ATOM 672 N N . LYS A 1 85 ? 0.194 -8.934 3.755 1.00 93.06 85 LYS A N 1
ATOM 673 C CA . LYS A 1 85 ? -0.243 -9.446 5.067 1.00 93.06 85 LYS A CA 1
ATOM 674 C C . LYS A 1 85 ? 0.943 -9.683 6.000 1.00 93.06 85 LYS A C 1
ATOM 676 O O . LYS A 1 85 ? 0.940 -9.194 7.125 1.00 93.06 85 LYS A O 1
ATOM 681 N N . TYR A 1 86 ? 1.997 -10.342 5.514 1.00 93.31 86 TYR A N 1
ATOM 682 C CA . TYR A 1 86 ? 3.225 -10.569 6.280 1.00 93.31 86 TYR A CA 1
ATOM 683 C C . TYR A 1 86 ? 3.866 -9.257 6.766 1.00 93.31 86 TYR A C 1
ATOM 685 O O . TYR A 1 86 ? 4.222 -9.132 7.940 1.00 93.31 86 TYR A O 1
ATOM 693 N N . LYS A 1 87 ? 3.986 -8.253 5.889 1.00 91.06 87 LYS A N 1
ATOM 694 C CA . LYS A 1 87 ? 4.579 -6.946 6.220 1.00 91.06 87 LYS A CA 1
ATOM 695 C C . LYS A 1 87 ? 3.735 -6.155 7.225 1.00 91.06 87 LYS A C 1
ATOM 697 O O . LYS A 1 87 ? 4.314 -5.499 8.094 1.00 91.06 87 LYS A O 1
ATOM 702 N N . LEU A 1 88 ? 2.406 -6.214 7.117 1.00 92.50 88 LEU A N 1
ATOM 703 C CA . LEU A 1 88 ? 1.479 -5.561 8.045 1.00 92.50 88 LEU A CA 1
ATOM 704 C C . LEU A 1 88 ? 1.487 -6.248 9.417 1.00 92.50 88 LEU A C 1
ATOM 706 O O . LEU A 1 88 ? 1.708 -5.574 10.427 1.00 92.50 88 LEU A O 1
ATOM 710 N N . SER A 1 89 ? 1.370 -7.582 9.455 1.00 93.00 89 SER A N 1
ATOM 711 C CA . SER A 1 89 ? 1.481 -8.377 10.688 1.00 93.00 89 SER A CA 1
ATOM 712 C C . SER A 1 89 ? 2.804 -8.131 11.405 1.00 93.00 89 SER A C 1
ATOM 714 O O . SER A 1 89 ? 2.814 -7.912 12.613 1.00 93.00 89 SER A O 1
ATOM 716 N N . GLY A 1 90 ? 3.919 -8.084 10.666 1.00 91.00 90 GLY A N 1
ATOM 717 C CA . GLY A 1 90 ? 5.249 -7.823 11.225 1.00 91.00 90 GLY A CA 1
ATOM 718 C C . GLY A 1 90 ? 5.405 -6.454 11.898 1.00 91.00 90 GLY A C 1
ATOM 719 O O . GLY A 1 90 ? 6.401 -6.223 12.579 1.00 91.00 90 GLY A O 1
ATOM 720 N N . ARG A 1 91 ? 4.439 -5.542 11.730 1.00 88.56 91 ARG A N 1
ATOM 721 C CA . ARG A 1 91 ? 4.405 -4.226 12.383 1.00 88.56 91 ARG A CA 1
ATOM 722 C C . ARG A 1 91 ? 3.173 -4.021 13.269 1.00 88.56 91 ARG A C 1
ATOM 724 O O . ARG A 1 91 ? 2.943 -2.908 13.730 1.00 88.56 91 ARG A O 1
ATOM 731 N N . GLY A 1 92 ? 2.383 -5.072 13.493 1.00 91.06 92 GLY A N 1
ATOM 732 C CA . GLY A 1 92 ? 1.151 -4.995 14.277 1.00 91.06 92 GLY A CA 1
ATOM 733 C C . GLY A 1 92 ? 0.083 -4.094 13.651 1.00 91.06 92 GLY A C 1
ATOM 734 O O . GLY A 1 92 ? -0.714 -3.508 14.376 1.00 91.06 92 GLY A O 1
ATOM 735 N N . ILE A 1 93 ? 0.084 -3.934 12.323 1.00 91.94 93 ILE A N 1
ATOM 736 C CA . ILE A 1 93 ? -0.981 -3.208 11.626 1.00 91.94 93 ILE A CA 1
ATOM 737 C C . ILE A 1 93 ? -2.140 -4.178 11.414 1.00 91.94 93 ILE A C 1
ATOM 739 O O . ILE A 1 93 ? -1.982 -5.205 10.753 1.00 91.94 93 ILE A O 1
ATOM 743 N N . GLU A 1 94 ? -3.297 -3.844 11.977 1.00 93.31 94 GLU A N 1
ATOM 744 C CA . GLU A 1 94 ? -4.523 -4.616 11.804 1.00 93.31 94 GLU A CA 1
ATOM 745 C C . GLU A 1 94 ? -5.005 -4.557 10.353 1.00 93.31 94 GLU A C 1
ATOM 747 O O . GLU A 1 94 ? -4.996 -3.503 9.713 1.00 93.31 94 GLU A O 1
ATOM 752 N N . PHE A 1 95 ? -5.446 -5.701 9.839 1.00 93.62 95 PHE A N 1
ATOM 753 C CA . PHE A 1 95 ? -6.073 -5.807 8.530 1.00 93.62 95 PHE A CA 1
ATOM 754 C C . PHE A 1 95 ? -7.176 -6.861 8.562 1.00 93.62 95 PHE A C 1
ATOM 756 O O . PHE A 1 95 ? -7.169 -7.774 9.390 1.00 93.62 95 PHE A O 1
ATOM 763 N N . ARG A 1 96 ? -8.102 -6.748 7.612 1.00 94.50 96 ARG A N 1
ATOM 764 C CA . ARG A 1 96 ? -9.116 -7.756 7.321 1.00 94.50 96 ARG A CA 1
ATOM 765 C C . ARG A 1 96 ? -9.064 -8.068 5.834 1.00 94.50 96 ARG A C 1
ATOM 767 O O . ARG A 1 96 ? -9.026 -7.156 5.014 1.00 94.50 96 ARG A O 1
ATOM 774 N N . GLU A 1 97 ? -9.047 -9.351 5.509 1.00 93.81 97 GLU A N 1
ATOM 775 C CA . GLU A 1 97 ? -9.288 -9.805 4.144 1.00 93.81 97 GLU A CA 1
ATOM 776 C C . GLU A 1 97 ? -10.796 -9.839 3.897 1.00 93.81 97 GLU A C 1
ATOM 778 O O . GLU A 1 97 ? -11.547 -10.291 4.761 1.00 93.81 97 GLU A O 1
ATOM 783 N N . LEU A 1 98 ? -11.213 -9.312 2.748 1.00 92.38 98 LEU A N 1
ATOM 784 C CA . LEU A 1 98 ? -12.599 -9.320 2.297 1.00 92.38 98 LEU A CA 1
ATOM 785 C C . LEU A 1 98 ? -12.685 -10.222 1.069 1.00 92.38 98 LEU A C 1
ATOM 787 O O . LEU A 1 98 ? -11.952 -10.019 0.100 1.00 92.38 98 LEU A O 1
ATOM 791 N N . LEU A 1 99 ? -13.565 -11.211 1.128 1.00 89.62 99 LEU A N 1
ATOM 792 C CA . LEU A 1 99 ? -13.877 -12.134 0.044 1.00 89.62 99 LEU A CA 1
ATOM 793 C C . LEU A 1 99 ? -15.274 -11.831 -0.501 1.00 89.62 99 LEU A C 1
ATOM 795 O O . LEU A 1 99 ? -16.049 -11.112 0.119 1.00 89.62 99 LEU A O 1
ATOM 799 N N . GLU A 1 100 ? -15.631 -12.425 -1.639 1.00 87.00 100 GLU A N 1
ATOM 800 C CA . GLU A 1 100 ? -16.969 -12.268 -2.231 1.00 87.00 100 GLU A CA 1
ATOM 801 C C . GLU A 1 100 ? -18.093 -12.611 -1.234 1.00 87.00 100 GLU A C 1
ATOM 803 O O . GLU A 1 100 ? -19.087 -11.897 -1.143 1.00 87.00 100 GLU A O 1
ATOM 808 N N . ALA A 1 101 ? -17.887 -13.641 -0.408 1.00 91.50 101 ALA A N 1
ATOM 809 C CA . ALA A 1 101 ? -18.834 -14.057 0.625 1.00 91.50 101 ALA A CA 1
ATOM 810 C C . ALA A 1 101 ? -19.047 -13.021 1.748 1.00 91.50 101 ALA A C 1
ATOM 812 O O . ALA A 1 101 ? -20.061 -13.090 2.434 1.00 91.50 101 ALA A O 1
ATOM 813 N N . ASP A 1 102 ? -18.128 -12.069 1.949 1.00 90.88 102 ASP A N 1
ATOM 814 C CA . ASP A 1 102 ? -18.298 -10.985 2.929 1.00 90.88 102 ASP A CA 1
ATOM 815 C C . ASP A 1 102 ? -19.267 -9.890 2.441 1.00 90.88 102 ASP A C 1
ATOM 817 O O . ASP A 1 102 ? -19.651 -9.024 3.229 1.00 90.88 102 ASP A O 1
ATOM 821 N N . PHE A 1 103 ? -19.644 -9.907 1.157 1.00 83.88 103 PHE A N 1
ATOM 822 C CA . PHE A 1 103 ? -20.546 -8.931 0.534 1.00 83.88 103 PHE A CA 1
ATOM 823 C C . PHE A 1 103 ? -21.952 -9.484 0.249 1.00 83.88 103 PHE A C 1
ATOM 825 O O . PHE A 1 103 ? -22.775 -8.763 -0.320 1.00 83.88 103 PHE A O 1
ATOM 832 N N . ALA A 1 104 ? -22.207 -10.746 0.610 1.00 75.88 104 ALA A N 1
ATOM 833 C CA . ALA A 1 104 ? -23.480 -11.439 0.416 1.00 75.88 104 ALA A CA 1
ATOM 834 C C . ALA A 1 104 ? -24.491 -11.175 1.545 1.00 75.88 104 ALA A C 1
ATOM 836 O O . ALA A 1 104 ? -24.066 -10.978 2.707 1.00 75.88 104 ALA A O 1
#